Protein AF-A0A3N1YG94-F1 (afdb_monomer)

Nearest PDB structures (foldseek):
  3r07-assembly1_C  TM=6.222E-01  e=9.831E-01  Thermoplasma acidophilum DSM 1728
  7t2d-assembly2_G  TM=5.649E-01  e=1.786E+00  Homo sapiens
  4p57-assembly1_B  TM=5.267E-01  e=4.374E+00  Homo sapiens
  9fia-assembly1_Bh  TM=2.021E-01  e=1.108E+00  Toxoplasma gondii

Radius of gyration: 16.89 Å; Cα contacts (8 Å, |Δi|>4): 96; chains: 1; bounding box: 30×46×47 Å

Secondary structure (DSSP, 8-state):
-----------EEEEEEETTEEEEEEEEEETTEEEEEEEEEE--B-TTSSBPPHHHHHHHHT---TT-PPPHHHHHHHHHT------

pLDDT: mean 78.21, std 15.25, range [36.19, 95.06]

Mean predicted aligned error: 8.85 Å

Structure (mmCIF, N/CA/C/O backbone):
data_AF-A0A3N1YG94-F1
#
_entry.id   AF-A0A3N1YG94-F1
#
loop_
_atom_site.group_PDB
_atom_site.id
_atom_site.type_symbol
_atom_site.label_atom_id
_atom_site.label_alt_id
_atom_site.label_comp_id
_atom_site.label_asym_id
_atom_site.label_entity_id
_atom_site.label_seq_id
_atom_site.pdbx_PDB_ins_code
_atom_site.Cartn_x
_atom_site.Cartn_y
_atom_site.Cartn_z
_atom_site.occupancy
_atom_site.B_iso_or_equiv
_atom_site.auth_seq_id
_atom_site.auth_comp_id
_atom_site.auth_asym_id
_atom_site.auth_atom_id
_atom_site.pdbx_PDB_model_num
ATOM 1 N N . MET A 1 1 ? 7.401 34.199 17.909 1.00 36.19 1 MET A N 1
ATOM 2 C CA . MET A 1 1 ? 6.589 33.036 18.337 1.00 36.19 1 MET A CA 1
ATOM 3 C C . MET A 1 1 ? 7.315 31.756 17.946 1.00 36.19 1 MET A C 1
ATOM 5 O O . MET A 1 1 ? 7.578 31.602 16.760 1.00 36.19 1 MET A O 1
ATOM 9 N N . PRO A 1 2 ? 7.677 30.859 18.876 1.00 40.72 2 PRO A N 1
ATOM 10 C CA . PRO A 1 2 ? 8.294 29.592 18.504 1.00 40.72 2 PRO A CA 1
ATOM 11 C C . PRO A 1 2 ? 7.218 28.600 18.045 1.00 40.72 2 PRO A C 1
ATOM 13 O O . PRO A 1 2 ? 6.261 28.318 18.769 1.00 40.72 2 PRO A O 1
ATOM 16 N N . VAL A 1 3 ? 7.379 28.064 16.836 1.00 49.62 3 VAL A N 1
ATOM 17 C CA . VAL A 1 3 ? 6.563 26.962 16.320 1.00 49.62 3 VAL A CA 1
ATOM 18 C C . VAL A 1 3 ? 6.859 25.731 17.181 1.00 49.62 3 VAL A C 1
ATOM 20 O O . VAL A 1 3 ? 7.943 25.147 17.118 1.00 49.62 3 VAL A O 1
ATOM 23 N N . ARG A 1 4 ? 5.914 25.359 18.053 1.00 44.00 4 ARG A N 1
ATOM 24 C CA . ARG A 1 4 ? 5.986 24.114 18.827 1.00 44.00 4 ARG A CA 1
ATOM 25 C C . ARG A 1 4 ? 6.075 22.950 17.840 1.00 44.00 4 ARG A C 1
ATOM 27 O O . ARG A 1 4 ? 5.167 22.760 17.036 1.00 44.00 4 ARG A O 1
ATOM 34 N N . HIS A 1 5 ? 7.147 22.167 17.937 1.00 49.03 5 HIS A N 1
ATOM 35 C CA . HIS A 1 5 ? 7.314 20.884 17.256 1.00 49.03 5 HIS A CA 1
ATOM 36 C C . HIS A 1 5 ? 6.280 19.888 17.813 1.00 49.03 5 HIS A C 1
ATOM 38 O O . HIS A 1 5 ? 6.558 19.082 18.698 1.00 49.03 5 HIS A O 1
ATOM 44 N N . GLY A 1 6 ? 5.032 20.030 17.370 1.00 42.12 6 GLY A N 1
ATOM 45 C CA . GLY A 1 6 ? 3.895 19.251 17.829 1.00 42.12 6 GLY A CA 1
ATOM 46 C C . GLY A 1 6 ? 3.857 17.893 17.148 1.00 42.12 6 GLY A C 1
ATOM 47 O O . GLY A 1 6 ? 3.485 17.808 15.988 1.00 42.12 6 GLY A O 1
ATOM 48 N N . HIS A 1 7 ? 4.182 16.851 17.916 1.00 47.94 7 HIS A N 1
ATOM 49 C CA . HIS A 1 7 ? 3.939 15.435 17.634 1.00 47.94 7 HIS A CA 1
ATOM 50 C C . HIS A 1 7 ? 4.497 14.909 16.303 1.00 47.94 7 HIS A C 1
ATOM 52 O O . HIS A 1 7 ? 3.861 15.012 15.260 1.00 47.94 7 HIS A O 1
ATOM 58 N N . ARG A 1 8 ? 5.623 14.185 16.371 1.00 49.69 8 ARG A N 1
ATOM 59 C CA . ARG A 1 8 ? 5.969 13.194 15.342 1.00 49.69 8 ARG A CA 1
ATOM 60 C C . ARG A 1 8 ? 4.779 12.242 15.168 1.00 49.69 8 ARG A C 1
ATOM 62 O O . ARG A 1 8 ? 4.537 11.389 16.018 1.00 49.69 8 ARG A O 1
ATOM 69 N N . SER A 1 9 ? 4.022 12.395 14.089 1.00 54.25 9 SER A N 1
ATOM 70 C CA . SER A 1 9 ? 3.098 11.381 13.594 1.00 54.25 9 SER A CA 1
ATOM 71 C C . SER A 1 9 ? 3.941 10.245 13.021 1.00 54.25 9 SER A C 1
ATOM 73 O O . SER A 1 9 ? 4.248 10.224 11.834 1.00 54.25 9 SER A O 1
ATOM 75 N N . CYS A 1 10 ? 4.397 9.342 13.890 1.00 52.84 10 CYS A N 1
ATOM 76 C CA . CYS A 1 10 ? 5.062 8.115 13.473 1.00 52.84 10 CYS A CA 1
ATOM 77 C C . CYS A 1 10 ? 3.981 7.165 12.945 1.00 52.84 10 CYS A C 1
ATOM 79 O O . CYS A 1 10 ? 3.366 6.415 13.702 1.00 52.84 10 CYS A O 1
ATOM 81 N N . GLY A 1 11 ? 3.656 7.295 11.660 1.00 66.62 11 GLY A N 1
ATOM 82 C CA . GLY A 1 11 ? 2.903 6.270 10.956 1.00 66.62 11 GLY A CA 1
ATOM 83 C C . GLY A 1 11 ? 3.807 5.076 10.668 1.00 66.62 11 GLY A C 1
ATOM 84 O O . GLY A 1 11 ? 5.000 5.254 10.436 1.00 66.62 11 GLY A O 1
ATOM 85 N N . SER A 1 12 ? 3.260 3.861 10.696 1.00 76.25 12 SER A N 1
ATOM 86 C CA . SER A 1 12 ? 3.997 2.688 10.213 1.00 76.25 12 SER A CA 1
ATOM 87 C C . SER A 1 12 ? 3.655 2.454 8.749 1.00 76.25 12 SER A C 1
ATOM 89 O O . SER A 1 12 ? 2.488 2.571 8.365 1.00 76.25 12 SER A O 1
ATOM 91 N N . SER A 1 13 ? 4.672 2.138 7.951 1.00 76.88 13 SER A N 1
ATOM 92 C CA . SER A 1 13 ? 4.511 1.749 6.554 1.00 76.88 13 SER A CA 1
ATOM 93 C C . SER A 1 13 ? 5.056 0.338 6.370 1.00 76.88 13 SER A C 1
ATOM 95 O O . SER A 1 13 ? 6.167 0.049 6.814 1.00 76.88 13 SER A O 1
ATOM 97 N N . LYS A 1 14 ? 4.255 -0.553 5.782 1.00 83.00 14 LYS A N 1
ATOM 98 C CA . LYS A 1 14 ? 4.664 -1.916 5.423 1.00 83.00 14 LYS A CA 1
ATOM 99 C C . LYS A 1 14 ? 4.568 -2.079 3.920 1.00 83.00 14 LYS A C 1
ATOM 101 O O . LYS A 1 14 ? 3.562 -1.701 3.327 1.00 83.00 14 LYS A O 1
ATOM 106 N N . VAL A 1 15 ? 5.605 -2.649 3.330 1.00 82.62 15 VAL A N 1
ATOM 107 C CA . VAL A 1 15 ? 5.654 -2.946 1.902 1.00 82.62 15 VAL A CA 1
ATOM 108 C C . VAL A 1 15 ? 5.426 -4.437 1.714 1.00 82.62 15 VAL A C 1
ATOM 110 O O . VAL A 1 15 ? 6.032 -5.242 2.416 1.00 82.62 15 VAL A O 1
ATOM 113 N N . HIS A 1 16 ? 4.580 -4.777 0.750 1.00 81.62 16 HIS A N 1
ATOM 114 C CA . HIS A 1 16 ? 4.278 -6.144 0.354 1.00 81.62 16 HIS A CA 1
ATOM 115 C C . HIS A 1 16 ? 4.552 -6.332 -1.134 1.00 81.62 16 HIS A C 1
ATOM 117 O O . HIS A 1 16 ? 4.182 -5.497 -1.972 1.00 81.62 16 HIS A O 1
ATOM 123 N N . ALA A 1 17 ? 5.171 -7.459 -1.455 1.00 78.06 17 ALA A N 1
ATOM 124 C CA . ALA A 1 17 ? 5.333 -7.932 -2.816 1.00 78.06 17 ALA A CA 1
ATOM 125 C C . ALA A 1 17 ? 4.063 -8.676 -3.249 1.00 78.06 17 ALA A C 1
ATOM 127 O O . ALA A 1 17 ? 3.613 -9.589 -2.566 1.00 78.06 17 ALA A O 1
ATOM 128 N N . GLY A 1 18 ? 3.485 -8.317 -4.394 1.00 76.81 18 GLY A N 1
ATOM 129 C CA . GLY A 1 18 ? 2.435 -9.116 -5.023 1.00 76.81 18 GLY A CA 1
ATOM 130 C C . GLY A 1 18 ? 2.817 -9.539 -6.436 1.00 76.81 18 GLY A C 1
ATOM 131 O O . GLY A 1 18 ? 3.767 -9.031 -7.023 1.00 76.81 18 GLY A O 1
ATOM 132 N N . GLN A 1 19 ? 2.023 -10.431 -7.033 1.00 73.75 19 GLN A N 1
ATOM 133 C CA . GLN A 1 19 ? 2.333 -11.019 -8.348 1.00 73.75 19 GLN A CA 1
ATOM 134 C C . GLN A 1 19 ? 2.472 -9.997 -9.493 1.00 73.75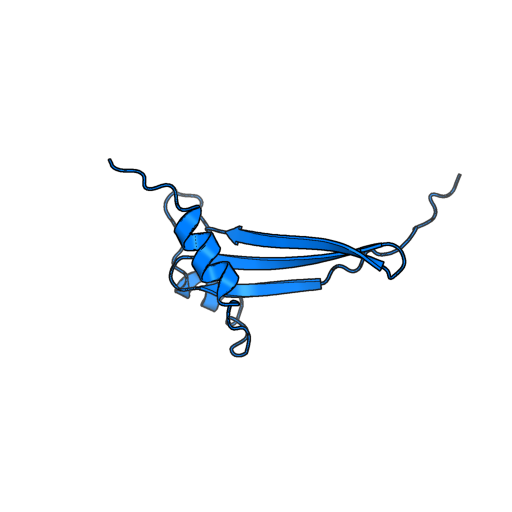 19 GLN A C 1
ATOM 136 O O . GLN A 1 19 ? 3.108 -10.274 -10.504 1.00 73.75 19 GLN A O 1
ATOM 141 N N . ARG A 1 20 ? 1.820 -8.832 -9.387 1.00 71.50 20 ARG A N 1
ATOM 142 C CA . ARG A 1 20 ? 1.704 -7.845 -10.481 1.00 71.50 20 ARG A CA 1
ATOM 143 C C . ARG A 1 20 ? 1.987 -6.406 -10.049 1.00 71.50 20 ARG A C 1
ATOM 145 O O . ARG A 1 20 ? 1.646 -5.475 -10.777 1.00 71.50 20 ARG A O 1
ATOM 152 N N . GLY A 1 21 ? 2.552 -6.210 -8.864 1.00 78.00 21 GLY A N 1
ATOM 153 C CA . GLY A 1 21 ? 2.813 -4.878 -8.337 1.00 78.00 21 GLY A CA 1
ATOM 154 C C . GLY A 1 21 ? 3.197 -4.881 -6.868 1.00 78.00 21 GLY A C 1
ATOM 155 O O . GLY A 1 21 ? 3.221 -5.923 -6.214 1.00 78.00 21 GLY A O 1
ATOM 156 N N . TRP A 1 22 ? 3.474 -3.680 -6.379 1.00 84.56 22 TRP A N 1
ATOM 157 C CA . TRP A 1 22 ? 3.860 -3.424 -5.000 1.00 84.56 22 TRP A CA 1
ATOM 158 C C . TRP A 1 22 ? 2.670 -2.888 -4.227 1.00 84.56 22 TRP A C 1
ATOM 160 O O . TRP A 1 22 ? 1.873 -2.124 -4.774 1.00 84.56 22 TRP A O 1
ATOM 170 N N . TYR A 1 23 ? 2.569 -3.258 -2.958 1.00 86.94 23 TYR A N 1
ATOM 171 C CA . TYR A 1 23 ? 1.513 -2.766 -2.089 1.00 86.94 23 TYR A CA 1
ATOM 172 C C . TYR A 1 23 ? 2.115 -2.114 -0.857 1.00 86.94 23 TYR A C 1
ATOM 174 O O . TYR A 1 23 ? 3.043 -2.645 -0.253 1.00 86.94 23 TYR A O 1
ATOM 182 N N . LEU A 1 24 ? 1.580 -0.956 -0.491 1.00 86.44 24 LEU A N 1
ATOM 183 C CA . LEU A 1 24 ? 1.955 -0.235 0.716 1.00 86.44 24 LEU A CA 1
ATOM 184 C C . LEU A 1 24 ? 0.768 -0.204 1.666 1.00 86.44 24 LEU A C 1
ATOM 186 O O . LEU A 1 24 ? -0.278 0.341 1.320 1.00 86.44 24 LEU A O 1
ATOM 190 N N . GLU A 1 25 ? 0.943 -0.734 2.869 1.00 89.31 25 GLU A N 1
ATOM 191 C CA . GLU A 1 25 ? 0.040 -0.486 3.984 1.00 89.31 25 GLU A CA 1
ATOM 192 C C . GLU A 1 25 ? 0.568 0.666 4.823 1.00 89.31 25 GLU A C 1
ATOM 194 O O . GLU A 1 25 ? 1.643 0.564 5.415 1.00 89.31 25 GLU A O 1
ATOM 199 N N . GLN A 1 26 ? -0.216 1.732 4.942 1.00 90.19 26 GLN A N 1
ATOM 200 C CA . GLN A 1 26 ? 0.136 2.881 5.760 1.00 90.19 26 GLN A CA 1
ATOM 201 C C . GLN A 1 26 ? -0.856 3.049 6.906 1.00 90.19 26 GLN A C 1
ATOM 203 O O . GLN A 1 26 ? -2.064 3.147 6.699 1.00 90.19 26 GLN A O 1
ATOM 208 N N . THR A 1 27 ? -0.342 3.098 8.133 1.00 93.00 27 THR A N 1
ATOM 209 C CA . THR A 1 27 ? -1.122 3.414 9.334 1.00 93.00 27 THR A CA 1
ATOM 210 C C . THR A 1 27 ? -0.777 4.818 9.794 1.00 93.00 27 THR A C 1
ATOM 212 O O . THR A 1 27 ? 0.378 5.091 10.105 1.00 93.00 27 THR A O 1
ATOM 215 N N . PHE A 1 28 ? -1.772 5.694 9.891 1.00 92.00 28 PHE A N 1
ATOM 216 C CA . PHE A 1 28 ? -1.592 7.075 10.329 1.00 92.00 28 PHE A CA 1
ATOM 217 C C . PHE A 1 28 ? -2.037 7.225 11.782 1.00 92.00 28 PHE A C 1
ATOM 219 O O . PHE A 1 28 ? -3.178 6.909 12.127 1.00 92.00 28 PHE A O 1
ATOM 226 N N . VAL A 1 29 ? -1.138 7.726 12.630 1.00 94.12 29 VAL A N 1
ATOM 227 C CA . VAL A 1 29 ? -1.368 7.890 14.069 1.00 94.12 29 VAL A CA 1
ATOM 228 C C . VAL A 1 29 ? -1.283 9.363 14.447 1.00 94.12 29 VAL A C 1
ATOM 230 O O . VAL A 1 29 ? -0.316 10.050 14.112 1.00 94.12 29 VAL A O 1
ATOM 233 N N . ARG A 1 30 ? -2.275 9.847 15.198 1.00 90.75 30 ARG A N 1
ATOM 234 C CA . ARG A 1 30 ? -2.300 11.196 15.767 1.00 90.75 30 ARG A CA 1
ATOM 235 C C . ARG A 1 30 ? -2.576 11.108 17.259 1.00 90.75 30 ARG A C 1
ATOM 237 O O . ARG A 1 30 ? -3.592 10.564 17.671 1.00 90.75 30 ARG A O 1
ATOM 244 N N . ARG A 1 31 ? -1.671 11.669 18.070 1.00 91.06 31 ARG A N 1
ATOM 245 C CA . ARG A 1 31 ? -1.759 11.642 19.546 1.00 91.06 31 ARG A CA 1
ATOM 246 C C 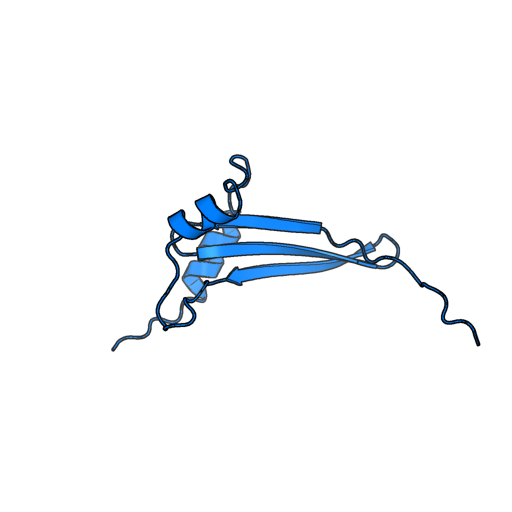. ARG A 1 31 ? -1.980 10.222 20.105 1.00 91.06 31 ARG A C 1
ATOM 248 O O . ARG A 1 31 ? -2.788 10.028 20.999 1.00 91.06 31 ARG A O 1
ATOM 255 N N . GLY A 1 32 ? -1.289 9.231 19.538 1.00 89.44 32 GLY A N 1
ATOM 256 C CA . GLY 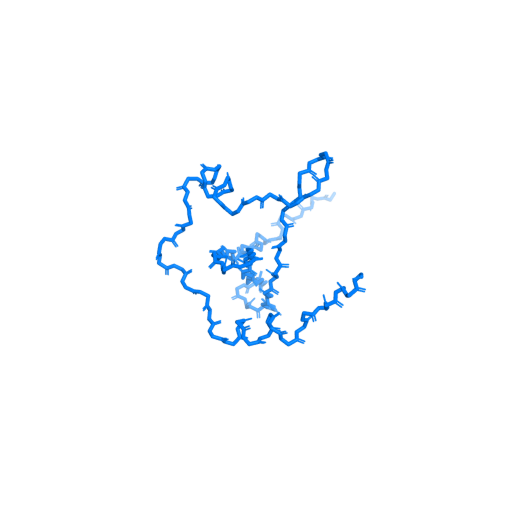A 1 32 ? -1.399 7.824 19.944 1.00 89.44 32 GLY A CA 1
ATOM 257 C C . GLY A 1 32 ? -2.614 7.070 19.387 1.00 89.44 32 GLY A C 1
ATOM 258 O O . GLY A 1 32 ? -2.632 5.848 19.461 1.00 89.44 32 GLY A O 1
ATOM 259 N N . ALA A 1 33 ? -3.586 7.751 18.772 1.00 91.12 33 ALA A N 1
ATOM 260 C CA . ALA A 1 33 ? -4.750 7.112 18.162 1.00 91.12 33 ALA A CA 1
ATOM 261 C C . ALA A 1 33 ? -4.551 6.894 16.656 1.00 91.12 33 ALA A C 1
ATOM 263 O O . ALA A 1 33 ? -4.085 7.791 15.948 1.00 91.12 33 ALA A O 1
ATOM 264 N N . VAL A 1 34 ? -4.935 5.717 16.150 1.00 94.56 34 VAL A N 1
ATOM 265 C CA . VAL A 1 34 ? -4.998 5.467 14.703 1.00 94.56 34 VAL A CA 1
ATOM 266 C C . VAL A 1 34 ? -6.160 6.265 14.125 1.00 94.56 34 VAL A C 1
ATOM 268 O O . VAL A 1 34 ? -7.306 6.049 14.506 1.00 94.56 34 VAL A O 1
ATOM 271 N N . VAL A 1 35 ? -5.860 7.174 13.201 1.00 95.06 35 VAL A N 1
ATOM 272 C CA . VAL A 1 35 ? -6.867 8.029 12.550 1.00 95.06 35 VAL A CA 1
ATOM 273 C C . VAL A 1 35 ? -7.206 7.572 11.138 1.00 95.06 35 VAL A C 1
ATOM 275 O O . VAL A 1 35 ? -8.279 7.886 10.640 1.00 95.06 35 VAL A O 1
ATOM 278 N N . ALA A 1 36 ? -6.304 6.832 10.491 1.0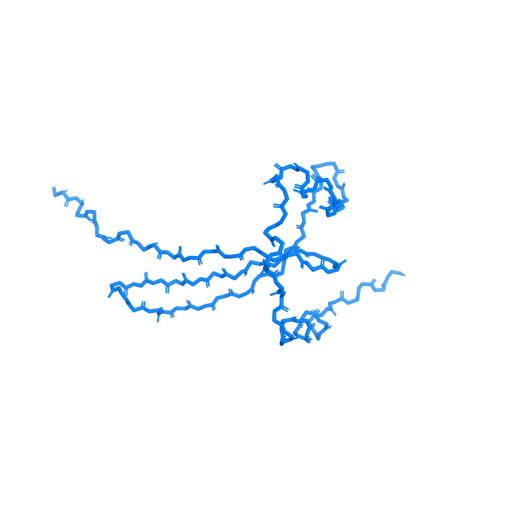0 93.88 36 ALA A N 1
ATOM 279 C CA . ALA A 1 36 ? -6.530 6.275 9.165 1.00 93.88 36 ALA A CA 1
ATOM 280 C C . ALA A 1 36 ? -5.635 5.058 8.912 1.00 93.88 36 ALA A C 1
ATOM 282 O O . ALA A 1 36 ? -4.544 4.928 9.480 1.00 93.88 36 ALA A O 1
ATOM 283 N N . ARG A 1 37 ? -6.094 4.198 8.005 1.00 92.06 37 ARG A N 1
ATOM 284 C CA . ARG A 1 37 ? -5.308 3.140 7.368 1.00 92.06 37 ARG A CA 1
ATOM 285 C C . ARG A 1 37 ? -5.519 3.229 5.864 1.00 92.06 37 ARG A C 1
ATOM 287 O O . ARG A 1 37 ? -6.637 3.486 5.428 1.00 92.06 37 ARG A O 1
ATOM 294 N N . ALA A 1 38 ? -4.460 3.029 5.095 1.00 91.56 38 ALA A N 1
ATOM 295 C CA . ALA A 1 38 ? -4.512 3.030 3.642 1.00 91.56 38 ALA A CA 1
ATOM 296 C C . ALA A 1 38 ? -3.762 1.823 3.087 1.00 91.56 38 ALA A C 1
ATOM 298 O O . ALA A 1 38 ? -2.716 1.451 3.619 1.00 91.56 38 ALA A O 1
ATOM 299 N N . VAL A 1 39 ? -4.288 1.261 2.000 1.00 91.44 39 VAL A N 1
ATOM 300 C CA . VAL A 1 39 ? -3.582 0.303 1.150 1.00 91.44 39 VAL A CA 1
ATOM 301 C C . VAL A 1 39 ? -3.441 0.917 -0.230 1.00 91.44 39 VAL A C 1
ATOM 303 O O . VAL A 1 39 ? -4.424 1.368 -0.813 1.00 91.44 39 VAL A O 1
ATOM 306 N N . VAL A 1 40 ? -2.211 0.973 -0.730 1.00 90.00 40 VAL A N 1
ATOM 307 C CA . VAL A 1 40 ? -1.887 1.569 -2.027 1.00 90.00 40 VAL A CA 1
ATOM 308 C C . VAL A 1 40 ? -1.286 0.499 -2.920 1.00 90.00 40 VAL A C 1
ATOM 310 O O . VAL A 1 40 ? -0.241 -0.049 -2.589 1.00 90.00 40 VAL A O 1
A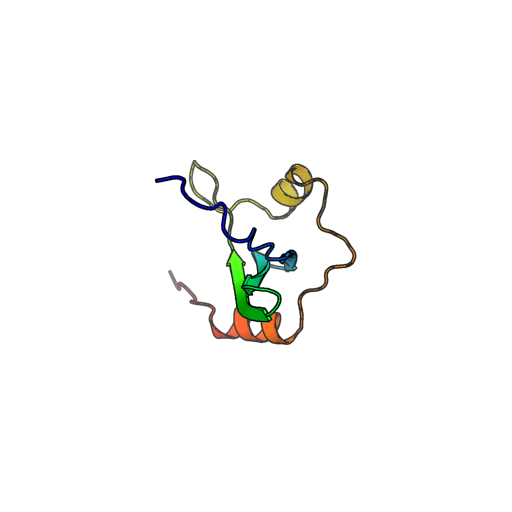TOM 313 N N . GLN A 1 41 ? -1.919 0.232 -4.063 1.00 90.12 41 GLN A N 1
ATOM 314 C CA . GLN A 1 41 ? -1.320 -0.556 -5.138 1.00 90.12 41 GLN A CA 1
ATOM 315 C C . GLN A 1 41 ? -0.477 0.365 -6.024 1.00 90.12 41 GLN A C 1
ATOM 317 O O . GLN A 1 41 ? -0.996 1.298 -6.637 1.00 90.12 41 GLN A O 1
ATOM 322 N N . ALA A 1 42 ? 0.822 0.097 -6.107 1.00 86.56 42 ALA A N 1
ATOM 323 C CA . ALA A 1 42 ? 1.786 0.908 -6.833 1.00 86.56 42 ALA A CA 1
ATOM 324 C C . ALA A 1 42 ? 2.390 0.157 -8.027 1.00 86.56 42 ALA A C 1
ATOM 326 O O . ALA A 1 42 ? 2.596 -1.062 -8.009 1.00 86.56 42 ALA A O 1
ATOM 327 N N . ARG A 1 43 ? 2.728 0.928 -9.065 1.00 85.38 43 ARG A N 1
ATOM 328 C CA . ARG A 1 43 ? 3.580 0.499 -10.176 1.00 85.38 43 ARG A CA 1
ATOM 329 C C . ARG A 1 43 ? 4.752 1.457 -10.286 1.00 85.38 43 ARG A C 1
ATOM 331 O O . ARG A 1 43 ? 4.559 2.669 -10.259 1.00 85.38 43 ARG A O 1
ATOM 338 N N . PHE A 1 44 ? 5.942 0.903 -10.457 1.00 84.56 44 PHE A N 1
ATOM 339 C CA . PHE A 1 44 ? 7.143 1.682 -10.716 1.00 84.56 44 PHE A CA 1
ATOM 340 C C . PHE A 1 44 ? 7.370 1.770 -12.217 1.00 84.56 44 PHE A C 1
ATOM 342 O O . PHE A 1 44 ? 7.217 0.782 -12.938 1.00 84.56 44 PHE A O 1
ATOM 349 N N . LEU A 1 45 ? 7.712 2.963 -12.688 1.00 88.81 45 LEU A N 1
ATOM 350 C CA . LEU A 1 45 ? 7.937 3.237 -14.100 1.00 88.81 45 LEU A CA 1
ATOM 351 C C . LEU A 1 45 ? 9.391 3.637 -14.313 1.00 88.81 45 LEU A C 1
ATOM 353 O O . LEU A 1 45 ? 9.976 4.349 -13.495 1.00 88.81 45 LEU A O 1
ATOM 357 N N . ARG A 1 46 ? 9.977 3.182 -15.421 1.00 87.44 46 ARG A N 1
ATOM 358 C CA . ARG A 1 46 ? 11.295 3.661 -15.838 1.00 87.44 46 ARG A CA 1
ATOM 359 C C . ARG A 1 46 ? 11.155 5.102 -16.318 1.00 87.44 46 ARG A C 1
ATOM 361 O O . ARG A 1 46 ? 10.146 5.467 -16.917 1.00 87.44 46 ARG A O 1
ATOM 368 N N . ARG A 1 47 ? 12.199 5.912 -16.122 1.00 89.19 47 ARG A N 1
ATOM 369 C CA . ARG A 1 47 ? 12.222 7.306 -16.602 1.00 89.19 47 ARG A CA 1
ATOM 370 C C . ARG A 1 47 ? 12.054 7.406 -18.123 1.00 89.19 47 ARG A C 1
ATOM 372 O O . ARG A 1 47 ? 11.450 8.354 -18.603 1.00 89.19 47 ARG A O 1
ATOM 379 N N . SER A 1 48 ? 12.557 6.417 -18.860 1.00 91.19 48 SER A N 1
ATOM 380 C CA . SER A 1 48 ? 12.412 6.282 -20.314 1.00 91.19 48 SER A CA 1
ATOM 381 C C . SER A 1 48 ? 11.031 5.786 -20.765 1.00 91.19 48 SER A C 1
ATOM 383 O O . SER A 1 48 ? 10.808 5.629 -21.959 1.00 91.19 48 SER A O 1
ATOM 385 N N . GLY A 1 49 ? 10.118 5.497 -19.834 1.00 89.25 49 GLY A N 1
ATOM 386 C CA . GLY A 1 49 ? 8.849 4.832 -20.112 1.00 89.25 49 GLY A CA 1
ATOM 387 C C . GLY A 1 49 ? 8.908 3.314 -19.918 1.00 89.25 49 GLY A C 1
ATOM 388 O O . GLY A 1 49 ? 9.975 2.700 -19.897 1.00 89.25 49 GLY A O 1
ATOM 389 N N . GLY A 1 50 ? 7.729 2.711 -19.748 1.00 86.75 50 GLY A N 1
ATOM 390 C CA . GLY A 1 50 ? 7.572 1.294 -19.413 1.00 86.75 50 GLY A CA 1
ATOM 391 C C . GLY A 1 50 ? 7.610 1.009 -17.907 1.00 86.75 50 GLY A C 1
ATOM 392 O O . GLY A 1 50 ? 7.930 1.871 -17.088 1.00 86.75 50 GLY A O 1
ATOM 393 N N . THR A 1 51 ? 7.228 -0.211 -17.529 1.00 87.12 51 THR A N 1
ATOM 394 C CA . THR A 1 51 ? 7.192 -0.663 -16.126 1.00 87.12 51 THR A CA 1
ATOM 395 C C . THR A 1 51 ? 8.557 -1.196 -15.688 1.00 87.12 51 THR A C 1
ATOM 397 O O . THR A 1 51 ? 9.262 -1.827 -16.475 1.00 87.12 51 THR A O 1
ATOM 400 N N . VAL A 1 52 ? 8.933 -0.942 -14.435 1.00 87.62 52 VAL A N 1
ATOM 401 C CA . VAL A 1 52 ? 10.106 -1.561 -13.805 1.00 87.62 52 VAL A CA 1
ATOM 402 C C . VAL A 1 52 ? 9.726 -2.980 -13.359 1.00 87.62 52 VAL A C 1
ATOM 404 O O . VAL A 1 52 ? 8.739 -3.123 -12.628 1.00 87.62 52 VAL A O 1
ATOM 407 N N . PRO A 1 53 ? 10.458 -4.024 -13.790 1.00 83.50 53 PRO A N 1
ATOM 408 C CA . PRO A 1 53 ? 10.280 -5.381 -13.297 1.00 83.50 53 PRO A CA 1
ATOM 409 C C . PRO A 1 53 ? 10.405 -5.445 -11.778 1.00 83.50 53 PRO A C 1
ATOM 411 O O . PRO A 1 53 ? 11.153 -4.695 -11.157 1.00 83.50 53 PRO A O 1
ATOM 414 N N . MET A 1 54 ? 9.664 -6.367 -11.176 1.00 78.06 54 MET A N 1
ATOM 415 C CA . MET A 1 54 ? 9.653 -6.522 -9.727 1.00 78.06 54 MET A CA 1
ATOM 416 C C . MET A 1 54 ? 11.016 -6.996 -9.192 1.00 78.06 54 MET A C 1
ATOM 418 O O . MET A 1 54 ? 11.452 -6.510 -8.154 1.00 78.06 54 MET A O 1
ATOM 422 N N . THR A 1 55 ? 11.717 -7.845 -9.950 1.00 79.62 55 THR A N 1
ATOM 423 C CA . THR A 1 55 ? 13.077 -8.329 -9.658 1.00 79.62 55 THR A CA 1
ATOM 424 C C . THR A 1 55 ? 14.082 -7.192 -9.506 1.00 79.62 55 THR A C 1
ATOM 426 O O . THR A 1 55 ? 14.721 -7.093 -8.467 1.00 79.62 55 THR A O 1
ATOM 429 N N . ASP A 1 56 ? 14.137 -6.266 -10.468 1.00 82.56 56 ASP A N 1
ATOM 430 C CA . ASP A 1 56 ? 15.052 -5.115 -10.427 1.00 82.56 56 ASP A CA 1
ATOM 431 C C . ASP A 1 56 ? 14.835 -4.272 -9.164 1.00 82.56 56 ASP A C 1
ATOM 433 O O . ASP A 1 56 ? 15.757 -3.667 -8.618 1.00 82.56 56 ASP A O 1
ATOM 437 N N . LEU A 1 57 ? 13.581 -4.203 -8.715 1.00 77.62 57 LEU A N 1
ATOM 438 C CA . LEU A 1 57 ? 13.200 -3.410 -7.561 1.00 77.62 57 LEU A CA 1
ATOM 439 C C . LEU A 1 57 ? 13.496 -4.137 -6.249 1.00 77.62 57 LEU A C 1
ATOM 441 O O . LEU A 1 57 ? 13.942 -3.485 -5.312 1.00 77.62 57 LEU A O 1
ATOM 445 N N . LEU A 1 58 ? 13.311 -5.463 -6.194 1.00 77.44 58 LEU A N 1
ATOM 446 C CA . LEU A 1 58 ? 13.776 -6.301 -5.083 1.00 77.44 58 LEU A CA 1
ATOM 447 C C . LEU A 1 58 ? 15.282 -6.163 -4.881 1.00 77.44 58 LEU A C 1
ATOM 449 O O . LEU A 1 58 ? 15.718 -5.928 -3.756 1.00 77.44 58 LEU A O 1
ATOM 453 N N . ASP A 1 59 ? 16.052 -6.257 -5.963 1.00 81.56 59 ASP A N 1
ATOM 454 C CA . ASP A 1 59 ? 17.508 -6.138 -5.918 1.00 81.56 59 ASP A CA 1
ATOM 455 C C . ASP A 1 59 ? 17.928 -4.759 -5.390 1.00 81.56 59 ASP A C 1
ATOM 457 O O . ASP A 1 59 ? 18.815 -4.651 -4.545 1.00 81.56 59 ASP A O 1
ATOM 461 N N . ALA A 1 60 ? 17.236 -3.698 -5.818 1.00 79.81 60 ALA A N 1
ATOM 462 C CA . ALA A 1 60 ? 17.524 -2.331 -5.390 1.00 79.81 60 ALA A CA 1
ATOM 463 C C . ALA A 1 60 ? 17.210 -2.057 -3.907 1.00 79.81 60 ALA A C 1
ATOM 465 O O . ALA A 1 60 ? 17.872 -1.220 -3.293 1.00 79.81 60 ALA A O 1
ATOM 466 N N . VAL A 1 61 ? 16.200 -2.719 -3.330 1.00 73.44 61 VAL A N 1
ATOM 467 C CA . VAL A 1 61 ? 15.784 -2.505 -1.928 1.00 73.44 61 VAL A CA 1
ATOM 468 C C . VAL A 1 61 ? 16.400 -3.503 -0.943 1.00 73.44 61 VAL A C 1
ATOM 470 O O . VAL A 1 61 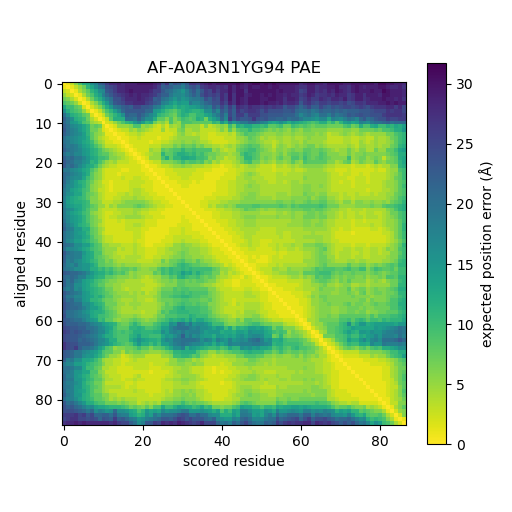? 16.137 -3.405 0.254 1.00 73.44 61 VAL A O 1
ATOM 473 N N . GLY A 1 62 ? 17.234 -4.434 -1.419 1.00 70.88 62 GLY A N 1
ATOM 474 C CA . GLY A 1 62 ? 17.846 -5.477 -0.587 1.00 70.88 62 GLY A CA 1
ATOM 475 C C . GLY A 1 62 ? 16.898 -6.633 -0.245 1.00 70.88 62 GLY A C 1
ATOM 476 O O . GLY A 1 62 ? 17.090 -7.305 0.766 1.00 70.88 62 GLY A O 1
ATOM 477 N N . GLY A 1 63 ? 15.883 -6.862 -1.082 1.00 64.62 63 GLY A N 1
ATOM 478 C CA . GLY A 1 63 ? 14.848 -7.878 -0.908 1.00 64.62 63 GLY A CA 1
ATOM 479 C C . GLY A 1 63 ? 13.564 -7.344 -0.266 1.00 64.62 63 GLY A C 1
ATOM 480 O O . GLY A 1 63 ? 13.560 -6.381 0.501 1.00 64.62 63 GLY A O 1
ATOM 481 N N . ALA A 1 64 ? 12.438 -7.982 -0.585 1.00 62.53 64 ALA A N 1
ATOM 482 C CA . ALA A 1 64 ? 11.209 -7.797 0.176 1.00 62.53 64 ALA A CA 1
ATOM 483 C C . ALA A 1 64 ? 11.334 -8.590 1.484 1.00 62.53 64 ALA A C 1
ATOM 485 O O . ALA A 1 64 ? 11.891 -9.691 1.461 1.00 62.53 64 ALA A O 1
ATOM 486 N N . PRO A 1 65 ? 10.813 -8.081 2.612 1.00 63.94 65 PRO A N 1
ATOM 487 C CA . PRO A 1 65 ? 10.712 -8.878 3.824 1.00 63.94 65 PRO A CA 1
ATOM 488 C C . PRO A 1 65 ? 9.953 -10.173 3.501 1.00 63.94 65 PRO A C 1
ATOM 490 O O . PRO A 1 65 ? 8.788 -10.130 3.107 1.00 63.94 65 PRO A O 1
ATOM 493 N N . ALA A 1 66 ? 10.637 -11.315 3.603 1.00 57.94 66 ALA A N 1
ATOM 494 C CA . ALA A 1 66 ? 10.107 -12.623 3.210 1.00 57.94 66 ALA A CA 1
ATOM 495 C C . ALA A 1 66 ? 8.893 -13.065 4.053 1.00 57.94 66 ALA A C 1
ATOM 497 O O . ALA A 1 66 ? 8.236 -14.042 3.718 1.00 57.94 66 ALA A O 1
ATOM 498 N N . ASP A 1 67 ? 8.601 -12.347 5.140 1.00 60.41 67 ASP A N 1
ATOM 499 C CA . ASP A 1 67 ? 7.523 -12.593 6.097 1.00 60.41 67 ASP A CA 1
ATOM 500 C C . ASP A 1 67 ? 6.261 -11.747 5.841 1.00 60.41 67 ASP A C 1
ATOM 502 O O . ASP A 1 67 ? 5.374 -11.692 6.696 1.00 60.41 67 ASP A O 1
ATOM 506 N N . ARG A 1 68 ? 6.182 -11.019 4.719 1.00 69.25 68 ARG A N 1
ATOM 507 C CA . ARG A 1 68 ? 5.085 -10.074 4.448 1.00 69.25 68 ARG A CA 1
ATOM 508 C C . ARG A 1 68 ? 4.232 -10.522 3.278 1.00 69.25 68 ARG A C 1
ATOM 510 O O . ARG A 1 68 ? 4.337 -10.005 2.166 1.00 69.25 68 ARG A O 1
ATOM 517 N N . ASP A 1 69 ? 3.358 -11.472 3.586 1.00 76.25 69 ASP A N 1
ATOM 518 C CA . ASP A 1 69 ? 2.266 -11.851 2.706 1.00 76.25 69 ASP A CA 1
ATOM 519 C C . ASP A 1 69 ? 1.202 -10.758 2.667 1.00 76.25 69 ASP A C 1
ATOM 521 O O . ASP A 1 69 ? 0.799 -10.180 3.685 1.00 76.25 69 ASP A O 1
ATOM 525 N N . LEU A 1 70 ? 0.723 -10.497 1.456 1.00 80.19 70 LEU A N 1
ATOM 526 C CA . LEU A 1 70 ? -0.364 -9.569 1.235 1.00 80.19 70 LEU A CA 1
ATOM 527 C C . LEU A 1 70 ? -1.686 -10.206 1.711 1.00 80.19 70 LEU A C 1
ATOM 529 O O . LEU A 1 70 ? -1.998 -11.328 1.311 1.00 80.19 70 LEU A O 1
ATOM 533 N N . PRO A 1 71 ? -2.507 -9.514 2.521 1.00 86.50 71 PRO A N 1
ATOM 534 C CA . PRO A 1 71 ? -3.784 -10.064 2.967 1.00 86.50 71 PRO A CA 1
ATOM 535 C C . PRO A 1 71 ? -4.728 -10.402 1.800 1.00 86.50 71 PRO A C 1
ATOM 537 O O . PRO A 1 71 ? -4.830 -9.645 0.832 1.00 86.50 71 PRO A O 1
ATOM 540 N N . GLU A 1 72 ? -5.497 -11.488 1.929 1.00 89.88 72 GLU A N 1
ATOM 541 C CA . GLU A 1 72 ? -6.409 -11.992 0.883 1.00 89.88 72 GLU A CA 1
ATOM 542 C C . GLU A 1 72 ? -7.393 -10.929 0.369 1.00 89.88 72 GLU A C 1
ATOM 544 O O . GLU A 1 72 ? -7.607 -10.790 -0.837 1.00 89.88 72 GLU A O 1
ATOM 549 N N . TRP A 1 73 ? -7.945 -10.109 1.265 1.00 91.00 73 TRP A N 1
ATOM 550 C CA . TRP A 1 73 ? -8.880 -9.053 0.876 1.00 91.00 73 TRP A CA 1
ATOM 551 C C . TRP A 1 73 ? -8.245 -8.036 -0.087 1.00 91.00 73 TRP A C 1
ATOM 553 O O . TRP A 1 73 ? -8.938 -7.507 -0.957 1.00 91.00 73 TRP A O 1
ATOM 563 N N . VAL A 1 74 ? -6.934 -7.777 0.026 1.00 91.12 74 VAL A N 1
ATOM 564 C CA . VAL A 1 74 ? -6.218 -6.867 -0.878 1.00 91.12 74 VAL A CA 1
ATOM 565 C C . VAL A 1 74 ? -6.069 -7.508 -2.251 1.00 91.12 74 VAL A C 1
ATOM 567 O O . VAL A 1 74 ? -6.210 -6.814 -3.256 1.00 91.12 74 VAL A O 1
ATOM 570 N N . HIS A 1 75 ? -5.836 -8.824 -2.317 1.00 88.31 75 HIS A N 1
ATOM 571 C CA . HIS A 1 75 ? -5.837 -9.557 -3.584 1.00 88.31 75 HIS A CA 1
ATOM 572 C C . HIS A 1 75 ? -7.190 -9.442 -4.293 1.00 88.31 75 HIS A C 1
ATOM 574 O O . HIS A 1 75 ? -7.229 -9.104 -5.479 1.00 88.31 75 HIS A O 1
ATOM 580 N N . GLY A 1 76 ?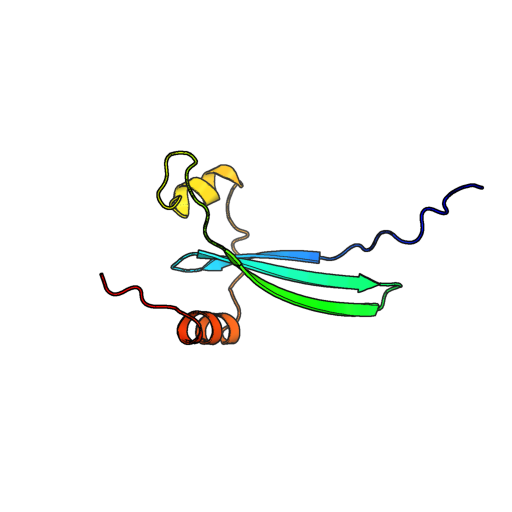 -8.289 -9.646 -3.560 1.00 91.25 76 GLY A N 1
ATOM 581 C CA . GLY A 1 76 ? -9.645 -9.481 -4.085 1.00 91.25 76 GLY A CA 1
ATOM 582 C C . GLY A 1 76 ? -9.920 -8.051 -4.558 1.00 91.25 76 GLY A C 1
ATOM 583 O O . GLY A 1 76 ? -10.355 -7.842 -5.692 1.00 91.25 76 GLY A O 1
ATOM 584 N N . TRP A 1 77 ? -9.589 -7.056 -3.730 1.00 92.69 77 TRP A N 1
ATOM 585 C CA . TRP A 1 77 ? -9.729 -5.639 -4.072 1.00 92.69 77 TRP A CA 1
ATOM 586 C C . TRP A 1 77 ? -8.937 -5.266 -5.332 1.00 92.69 77 TRP A C 1
ATOM 588 O O . TRP A 1 77 ? -9.502 -4.677 -6.251 1.00 92.69 77 TRP A O 1
ATOM 598 N N . ALA A 1 78 ? -7.662 -5.656 -5.416 1.00 90.81 78 ALA A N 1
ATOM 599 C CA . ALA A 1 78 ? -6.789 -5.350 -6.548 1.00 90.81 78 ALA A CA 1
ATOM 600 C C . ALA A 1 78 ? -7.278 -5.976 -7.864 1.00 90.81 78 ALA A C 1
ATOM 602 O O . ALA A 1 78 ? -7.053 -5.414 -8.938 1.00 90.81 78 ALA A O 1
ATOM 603 N N . GLY A 1 79 ? -7.937 -7.137 -7.794 1.00 89.94 79 GLY A N 1
ATOM 604 C CA . GLY A 1 79 ? -8.626 -7.737 -8.934 1.00 89.94 79 GLY A CA 1
ATOM 6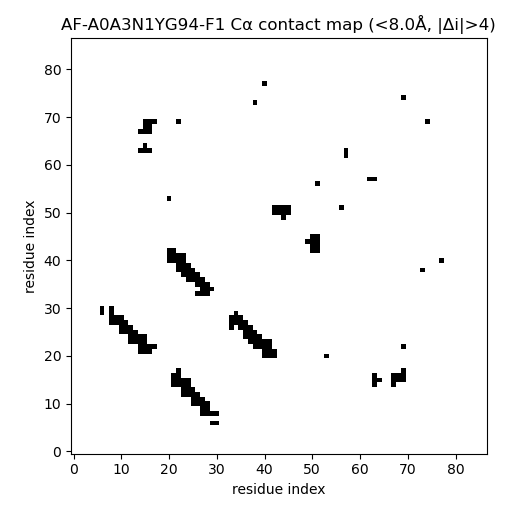05 C C . GLY A 1 79 ? -9.857 -6.931 -9.350 1.00 89.94 79 GLY A C 1
ATOM 606 O O . GLY A 1 79 ? -10.010 -6.616 -10.527 1.00 89.94 79 GLY A O 1
ATOM 607 N N . ALA A 1 80 ? -10.693 -6.550 -8.382 1.00 91.56 80 ALA A N 1
ATOM 608 C CA . ALA A 1 80 ? -11.961 -5.864 -8.624 1.00 91.56 80 ALA A CA 1
ATOM 609 C C . ALA A 1 80 ? -11.803 -4.443 -9.190 1.00 91.56 80 ALA A C 1
ATOM 611 O O . ALA A 1 80 ? -12.592 -4.028 -10.034 1.00 91.56 80 ALA A O 1
ATOM 612 N N . VAL A 1 81 ? -10.786 -3.692 -8.755 1.00 90.12 81 VAL A N 1
ATOM 613 C CA . VAL A 1 81 ? -10.552 -2.307 -9.219 1.00 90.12 81 VAL A CA 1
ATOM 614 C C . VAL A 1 81 ? -9.709 -2.223 -10.489 1.00 90.12 81 VAL A C 1
ATOM 616 O O . VAL A 1 81 ? -9.344 -1.132 -10.934 1.00 90.12 81 VAL A O 1
ATOM 619 N N . ARG A 1 82 ? -9.342 -3.368 -11.071 1.00 86.44 82 ARG A N 1
ATOM 620 C CA . ARG A 1 82 ? -8.451 -3.404 -12.222 1.00 86.44 82 ARG A CA 1
ATOM 621 C C . ARG A 1 82 ? -9.149 -2.820 -13.444 1.00 86.44 82 ARG A C 1
ATOM 623 O O . ARG A 1 82 ? -10.094 -3.392 -13.974 1.00 86.44 82 ARG A O 1
ATOM 630 N N . ILE A 1 83 ? -8.605 -1.718 -13.947 1.00 80.25 83 ILE A N 1
ATOM 631 C CA . ILE A 1 83 ? -9.022 -1.159 -15.229 1.00 80.25 83 ILE A CA 1
ATOM 632 C C . ILE A 1 83 ? -8.263 -1.907 -16.329 1.00 80.25 83 ILE A C 1
ATOM 634 O O . ILE A 1 83 ? -7.044 -1.772 -16.474 1.00 80.25 83 ILE A O 1
ATOM 638 N N . SER A 1 84 ? -8.983 -2.739 -17.075 1.00 72.56 84 SER A N 1
ATOM 639 C CA . SER A 1 84 ? -8.489 -3.382 -18.292 1.00 72.56 84 SER A CA 1
ATOM 640 C C . SER A 1 84 ? -8.440 -2.342 -19.408 1.00 72.56 84 SER A C 1
ATOM 642 O O . SER A 1 84 ? -9.482 -1.903 -19.880 1.00 72.56 84 SER A O 1
ATOM 644 N N . SER A 1 85 ? -7.248 -1.939 -19.846 1.00 61.31 85 SER A N 1
ATOM 645 C CA . SER A 1 85 ? -7.116 -1.219 -21.115 1.00 61.31 85 SER A CA 1
ATOM 646 C C . SER A 1 85 ? -7.084 -2.256 -22.231 1.00 61.31 85 SER A C 1
ATOM 648 O O . SER A 1 85 ? -6.043 -2.859 -22.476 1.00 61.31 85 SER A O 1
ATOM 650 N N . THR A 1 86 ? -8.222 -2.504 -22.870 1.00 51.78 86 THR A N 1
ATOM 651 C CA . THR A 1 86 ? -8.258 -3.153 -24.185 1.00 51.78 86 THR A CA 1
ATOM 652 C C . THR A 1 86 ? -7.790 -2.134 -25.216 1.00 51.78 86 THR A C 1
ATOM 654 O O . THR A 1 86 ? -8.497 -1.159 -25.469 1.00 51.78 86 THR A O 1
ATOM 657 N N . ALA A 1 87 ? -6.576 -2.329 -25.729 1.00 46.09 87 ALA A N 1
ATOM 658 C CA . ALA A 1 87 ? -6.124 -1.734 -26.982 1.00 46.09 87 ALA A CA 1
ATOM 659 C C . ALA A 1 87 ? -6.357 -2.742 -28.109 1.00 46.09 87 ALA A C 1
ATOM 661 O O . ALA A 1 87 ? -6.209 -3.955 -27.820 1.00 46.09 87 ALA A O 1
#

Foldseek 3Di:
DDDPPADDQPWDWAWDDDPPFIKIWIFTDDPNDTPDIDIDTDFDADPVGDTDDPVVVCVVVVHHPPPDDDDPVVVVVCVVPDDDPDD

Solvent-accessible surface area (backbone atoms only — not comparable to full-atom val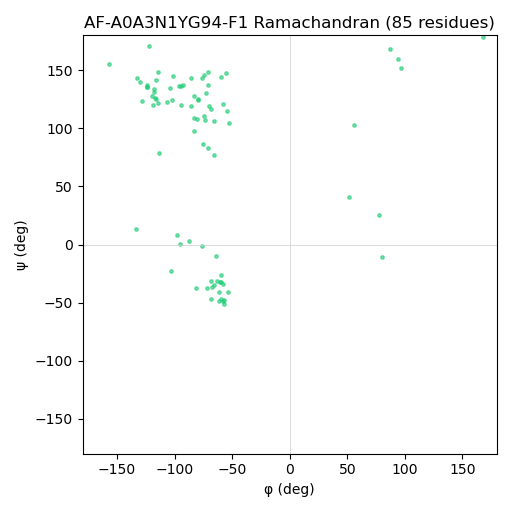ues): 5677 Å² total; per-residue (Å²): 133,83,83,74,89,74,69,88,60,74,46,55,75,47,72,26,71,51,100,88,40,39,34,38,42,37,38,40,33,55,97,90,38,78,76,49,75,47,78,45,84,46,82,56,65,41,95,90,59,62,74,53,58,67,65,66,51,29,66,73,66,76,48,71,68,92,86,39,78,66,58,67,68,55,56,54,48,59,60,73,71,55,80,80,82,86,126

Sequence (87 aa):
MPVRHGHRSCGSSKVHAGQRGWYLEQTFVRRGAVVARAVVQARFLRRSGGTVPMTDLLDAVGGAPADRDLPEWVHGWAGAVRISSTA